Protein AF-R4RZU7-F1 (afdb_monomer_lite)

Radius of gyration: 12.32 Å; chains: 1; bounding box: 39×16×24 Å

Organism: NCBI:txid980422

InterPro domains:
  IPR009057 Homedomain-like superfamily [SSF46689] (9-60)
  IPR055247 Insertion element IS150 protein InsJ-like, helix-turn-helix domain [PF13518] (17-60)

Secondary structure (DSSP, 8-state):
--STTTTS---S-HHHHHHHHHHHHTT--HHHHHHHHT-S-HHHHHHHHHHHHHH-GGGG-

pLDDT: mean 79.23, std 15.6, range [42.53, 92.31]

Sequence (61 aa):
MSLEMEKKLKLYSLDVKLKAVFAKQEGKRCKEIQQNLNITNRSQIYQWVEWYELKGAERLE

Structure (mmCIF, N/CA/C/O backbone):
data_AF-R4RZU7-F1
#
_entry.id   AF-R4RZU7-F1
#
loop_
_atom_site.group_PDB
_atom_site.id
_atom_site.type_symbol
_atom_site.label_atom_id
_atom_site.label_alt_id
_atom_site.label_comp_id
_atom_site.label_asym_id
_atom_site.label_entity_id
_atom_site.label_seq_id
_atom_site.pdbx_PDB_ins_code
_atom_site.Cartn_x
_atom_site.Cartn_y
_atom_site.Cartn_z
_atom_site.occupancy
_atom_site.B_iso_or_equiv
_atom_site.auth_seq_id
_atom_site.auth_comp_id
_atom_site.auth_asym_id
_atom_site.auth_atom_id
_atom_site.pdbx_PDB_model_num
ATOM 1 N N . MET A 1 1 ? 29.422 2.049 13.071 1.00 46.09 1 MET A N 1
ATOM 2 C CA . MET A 1 1 ? 28.323 2.881 12.532 1.00 46.09 1 MET A CA 1
ATOM 3 C C . MET A 1 1 ? 27.804 2.126 11.316 1.00 46.09 1 MET A C 1
ATOM 5 O O . MET A 1 1 ? 28.574 1.937 10.395 1.00 46.09 1 MET A O 1
ATOM 9 N N . SER A 1 2 ? 26.638 1.490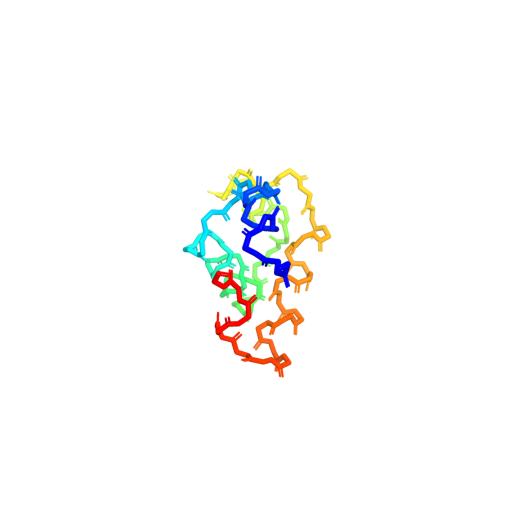 11.293 1.00 48.84 2 SER A N 1
ATOM 10 C CA . SER A 1 2 ? 25.344 2.052 11.667 1.00 48.84 2 SER A CA 1
ATOM 11 C C . SER A 1 2 ? 24.350 0.916 11.931 1.00 48.84 2 SER A C 1
ATOM 13 O O . SER A 1 2 ? 23.559 0.565 11.064 1.00 48.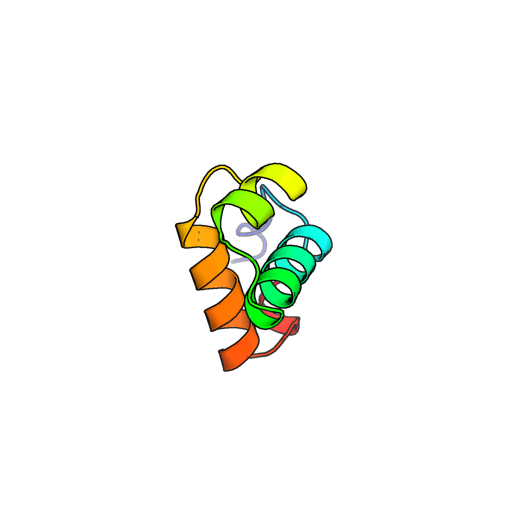84 2 SER A O 1
ATOM 15 N N . LEU A 1 3 ? 24.401 0.329 13.128 1.00 50.22 3 LEU A N 1
ATOM 16 C CA . LEU A 1 3 ? 23.272 -0.449 13.651 1.00 50.22 3 LEU A CA 1
ATOM 17 C C . LEU A 1 3 ? 22.232 0.494 14.307 1.00 50.22 3 LEU A C 1
ATOM 19 O O . LEU A 1 3 ? 21.075 0.156 14.468 1.00 50.22 3 LEU A O 1
ATOM 23 N N . GLU A 1 4 ? 22.592 1.760 14.547 1.00 47.78 4 GLU A N 1
ATOM 24 C CA . GLU A 1 4 ? 21.733 2.792 15.157 1.00 47.78 4 GLU A CA 1
ATOM 25 C C . GLU A 1 4 ? 20.684 3.420 14.215 1.00 47.78 4 GLU A C 1
ATOM 27 O O . GLU A 1 4 ? 19.982 4.353 14.598 1.00 47.78 4 GLU A O 1
ATOM 32 N N . MET A 1 5 ? 20.541 2.920 12.983 1.00 45.66 5 MET A N 1
ATOM 33 C CA . MET A 1 5 ? 19.361 3.213 12.152 1.00 45.66 5 MET A CA 1
ATOM 34 C C . MET A 1 5 ? 18.279 2.131 12.284 1.00 45.66 5 MET A C 1
ATOM 36 O O . MET A 1 5 ? 17.265 2.170 11.586 1.00 45.66 5 MET A O 1
ATOM 40 N N . GLU A 1 6 ? 18.446 1.194 13.222 1.00 46.19 6 GLU A N 1
ATOM 41 C CA . GLU A 1 6 ? 17.326 0.495 13.838 1.00 46.19 6 GLU A CA 1
ATOM 42 C C . GLU A 1 6 ? 16.299 1.519 14.373 1.00 46.19 6 GLU A C 1
ATOM 44 O O . GLU A 1 6 ? 16.633 2.497 15.036 1.00 46.19 6 GLU A O 1
ATOM 49 N N . LYS A 1 7 ? 15.011 1.267 14.124 1.00 48.00 7 LYS A N 1
ATOM 50 C CA . LYS A 1 7 ? 13.872 1.852 14.864 1.00 48.00 7 LYS A CA 1
ATOM 51 C C . LYS A 1 7 ? 13.470 3.316 14.629 1.00 48.00 7 LYS A C 1
ATOM 53 O O . LYS A 1 7 ? 12.764 3.875 15.467 1.00 48.00 7 LYS A O 1
ATOM 58 N N . LYS A 1 8 ? 13.700 3.922 13.462 1.00 42.53 8 LYS A N 1
ATOM 59 C CA . LYS A 1 8 ? 12.832 5.052 13.048 1.00 42.53 8 LYS A CA 1
ATOM 60 C C . LYS A 1 8 ? 11.604 4.559 12.269 1.00 42.53 8 LYS A C 1
ATOM 62 O O . LYS A 1 8 ? 11.572 4.557 11.048 1.00 42.53 8 LYS A O 1
ATOM 67 N N . LEU A 1 9 ? 10.582 4.164 13.040 1.00 49.53 9 LEU A N 1
ATOM 68 C CA . LEU A 1 9 ? 9.148 4.200 12.696 1.00 49.53 9 LEU A CA 1
ATOM 69 C C . LEU A 1 9 ? 8.682 3.338 11.500 1.00 49.53 9 LEU A C 1
ATOM 71 O O . LEU A 1 9 ? 8.117 3.850 10.533 1.00 49.53 9 LEU A O 1
ATOM 75 N N . LYS A 1 10 ? 8.769 2.004 11.601 1.00 58.25 10 LYS A N 1
ATOM 76 C CA . LYS A 1 10 ? 7.847 1.135 10.840 1.00 58.25 10 LYS A CA 1
ATOM 77 C C . LYS A 1 10 ? 6.468 1.198 11.504 1.00 58.25 10 LYS A C 1
ATOM 79 O O . LYS A 1 10 ? 6.114 0.344 12.300 1.00 58.25 10 LYS A O 1
ATOM 84 N N . LEU A 1 11 ? 5.715 2.254 11.194 1.00 67.94 11 LEU A N 1
ATOM 85 C CA . LEU A 1 11 ? 4.338 2.471 11.666 1.00 67.94 11 LEU A CA 1
ATOM 86 C C . LEU A 1 11 ? 3.390 1.336 11.220 1.00 67.94 11 LEU A C 1
ATOM 88 O O . LEU A 1 11 ? 2.370 1.097 11.854 1.00 67.94 11 LEU A O 1
ATOM 92 N N . TYR A 1 12 ? 3.764 0.617 10.155 1.00 71.81 12 TYR A N 1
ATOM 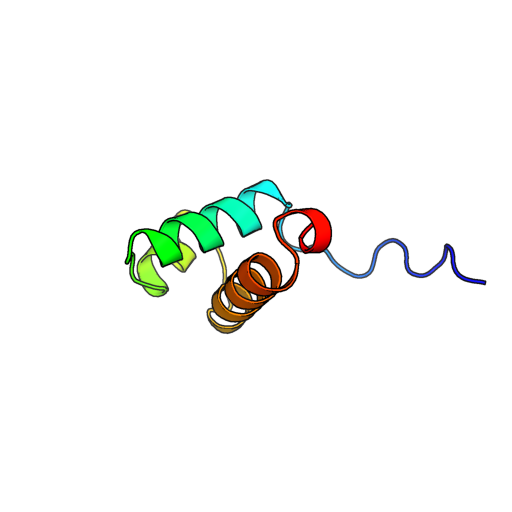93 C CA . TYR A 1 12 ? 3.022 -0.502 9.581 1.00 71.81 12 TYR A CA 1
ATOM 94 C C . TYR A 1 12 ? 3.939 -1.716 9.367 1.00 71.81 12 TYR A C 1
ATOM 96 O O . TYR A 1 12 ? 5.033 -1.581 8.803 1.00 71.81 12 TYR A O 1
ATOM 104 N N . SER A 1 13 ? 3.479 -2.893 9.802 1.00 83.19 13 SER A N 1
ATOM 105 C CA . SER A 1 13 ? 4.154 -4.185 9.612 1.00 83.19 13 SER A CA 1
ATOM 106 C C . SER A 1 13 ? 4.261 -4.560 8.130 1.00 83.19 13 SER A C 1
ATOM 108 O O . SER A 1 13 ? 3.443 -4.119 7.322 1.00 83.19 13 SER A O 1
ATOM 110 N N . LEU A 1 14 ? 5.227 -5.418 7.777 1.00 83.06 14 LEU A N 1
ATOM 111 C CA . LEU A 1 14 ? 5.407 -5.930 6.410 1.00 83.06 14 LEU A CA 1
ATOM 112 C C . LEU A 1 14 ? 4.101 -6.498 5.823 1.00 83.06 14 LEU A C 1
ATOM 114 O O . LEU A 1 14 ? 3.744 -6.156 4.700 1.00 83.06 14 LEU A O 1
ATOM 118 N N . ASP A 1 15 ? 3.349 -7.274 6.610 1.00 85.81 15 ASP A N 1
ATOM 119 C CA . ASP A 1 15 ? 2.038 -7.825 6.227 1.00 85.81 15 ASP A CA 1
ATOM 120 C C . ASP A 1 15 ? 1.054 -6.742 5.752 1.00 85.81 15 ASP A C 1
ATOM 122 O O . ASP A 1 15 ? 0.419 -6.885 4.709 1.00 85.81 15 ASP A O 1
ATOM 126 N N . VAL A 1 16 ? 0.976 -5.613 6.466 1.00 88.06 16 VAL A N 1
ATOM 127 C CA . VAL A 1 16 ? 0.086 -4.497 6.109 1.00 88.06 16 VAL A CA 1
ATOM 128 C C . VAL A 1 16 ? 0.520 -3.863 4.792 1.00 88.06 16 VAL A C 1
ATOM 130 O O . VAL A 1 16 ? -0.318 -3.565 3.940 1.00 88.06 16 VAL A O 1
ATOM 133 N N . LYS A 1 17 ? 1.831 -3.683 4.597 1.00 88.00 17 LYS A N 1
ATOM 134 C CA . LYS A 1 17 ? 2.360 -3.129 3.348 1.00 88.00 17 LYS A CA 1
ATOM 135 C C . LYS A 1 17 ? 2.060 -4.051 2.173 1.00 88.00 17 LYS A C 1
ATOM 137 O O . LYS A 1 17 ? 1.547 -3.585 1.162 1.00 88.00 17 LYS A O 1
ATOM 142 N N . LEU A 1 18 ? 2.312 -5.351 2.326 1.00 89.44 18 LEU A N 1
ATOM 143 C CA . LEU A 1 18 ? 2.028 -6.352 1.300 1.00 89.44 18 LEU A CA 1
ATOM 144 C C . LEU A 1 18 ? 0.537 -6.394 0.967 1.00 89.44 18 LEU A C 1
ATOM 146 O O . LEU A 1 18 ? 0.179 -6.288 -0.201 1.00 89.44 18 LEU A O 1
ATOM 150 N N . LYS A 1 19 ? -0.348 -6.440 1.970 1.00 91.44 19 LYS A N 1
ATOM 151 C CA . LYS A 1 19 ? -1.803 -6.376 1.754 1.00 91.44 19 LYS A CA 1
ATOM 152 C C . LYS A 1 19 ? -2.220 -5.130 0.978 1.00 91.44 19 LYS A C 1
ATOM 154 O O . LYS A 1 19 ? -3.082 -5.225 0.110 1.00 91.44 19 LYS A O 1
ATOM 159 N N . ALA A 1 20 ? -1.609 -3.978 1.255 1.00 91.69 20 ALA A N 1
ATOM 160 C CA . ALA A 1 20 ? -1.894 -2.747 0.526 1.00 91.69 20 ALA A CA 1
ATOM 161 C C . ALA A 1 20 ? -1.442 -2.821 -0.939 1.00 91.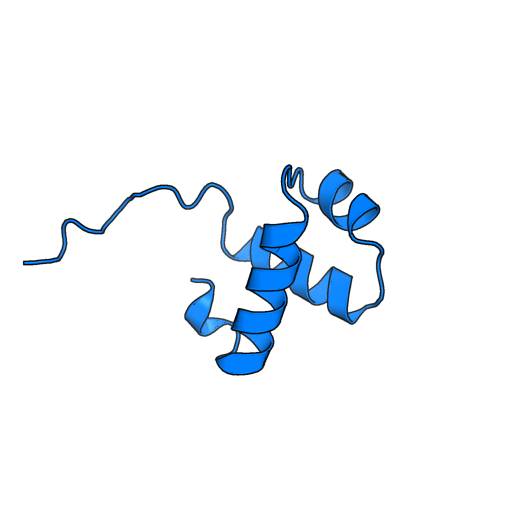69 20 ALA A C 1
ATOM 163 O O . ALA A 1 20 ? -2.171 -2.368 -1.823 1.00 91.69 20 ALA A O 1
ATOM 164 N N . VAL A 1 21 ? -0.269 -3.407 -1.194 1.00 91.31 21 VAL A N 1
ATOM 165 C CA . VAL A 1 21 ? 0.261 -3.618 -2.546 1.00 91.31 21 VAL A CA 1
ATOM 166 C C . VAL A 1 21 ? -0.621 -4.579 -3.334 1.00 91.31 21 VAL A C 1
ATOM 168 O O . VAL A 1 21 ? -1.095 -4.212 -4.406 1.00 91.31 21 VAL A O 1
ATOM 171 N N . PHE A 1 22 ? -0.922 -5.754 -2.777 1.00 91.12 22 PHE A N 1
ATOM 172 C CA . PHE A 1 22 ? -1.785 -6.742 -3.422 1.00 91.12 22 PHE A CA 1
ATOM 173 C C . PHE A 1 22 ? -3.168 -6.166 -3.709 1.00 91.12 22 PHE A C 1
ATOM 175 O O . PHE A 1 22 ? -3.627 -6.222 -4.844 1.00 91.12 22 PHE A O 1
ATOM 182 N N . ALA A 1 23 ? -3.789 -5.499 -2.733 1.00 92.31 23 ALA A N 1
ATOM 183 C CA . ALA A 1 23 ? -5.075 -4.843 -2.935 1.00 92.31 23 ALA A CA 1
ATOM 184 C C . ALA A 1 23 ? -5.030 -3.804 -4.067 1.00 92.31 23 ALA A C 1
ATOM 186 O O . ALA A 1 23 ? -5.995 -3.657 -4.818 1.00 92.31 23 ALA A O 1
ATOM 187 N N . LYS A 1 24 ? -3.911 -3.083 -4.220 1.00 90.94 24 LYS A N 1
ATOM 188 C CA . LYS A 1 24 ? -3.737 -2.124 -5.311 1.00 90.94 24 LYS A CA 1
ATOM 189 C C . LYS A 1 24 ? -3.565 -2.814 -6.666 1.00 90.94 24 LYS A C 1
ATOM 191 O O . LYS A 1 24 ? -4.157 -2.341 -7.634 1.00 90.94 24 LYS A O 1
ATOM 196 N N . GLN A 1 25 ? -2.811 -3.911 -6.727 1.00 88.44 25 GLN A N 1
ATOM 197 C CA . GLN A 1 25 ? -2.652 -4.730 -7.935 1.00 88.44 25 GLN A CA 1
ATOM 198 C C . GLN A 1 25 ? -3.963 -5.421 -8.347 1.00 88.44 25 GLN A C 1
ATOM 200 O O . GLN A 1 25 ? -4.239 -5.533 -9.535 1.00 88.44 25 GLN A O 1
ATOM 205 N N . GLU A 1 26 ? -4.823 -5.779 -7.389 1.00 90.75 26 GLU A N 1
ATOM 206 C CA . GLU A 1 26 ? -6.199 -6.249 -7.629 1.00 90.75 26 GLU A CA 1
ATOM 207 C C . GLU A 1 26 ? -7.140 -5.147 -8.164 1.00 90.75 26 GLU A C 1
ATOM 209 O O . GLU A 1 26 ? -8.306 -5.406 -8.453 1.00 90.75 26 GLU A O 1
ATOM 214 N N . GLY A 1 27 ? -6.671 -3.899 -8.273 1.00 90.94 27 GLY A N 1
ATOM 215 C CA . GLY A 1 27 ? -7.462 -2.771 -8.763 1.00 90.94 27 GLY A CA 1
ATOM 216 C C . GLY A 1 27 ? -8.334 -2.090 -7.702 1.00 90.94 27 GLY A C 1
ATOM 217 O O . GLY A 1 27 ? -9.139 -1.220 -8.048 1.00 90.94 27 GLY A O 1
ATOM 218 N N . LYS A 1 28 ? -8.175 -2.415 -6.409 1.00 92.19 28 LYS A N 1
ATOM 219 C CA . LYS A 1 28 ? -8.939 -1.758 -5.334 1.00 92.19 28 LYS A CA 1
ATOM 220 C C . LYS A 1 28 ? -8.573 -0.280 -5.221 1.00 92.19 28 LYS A C 1
ATOM 222 O O . LYS A 1 28 ? -7.440 0.159 -5.472 1.00 92.19 28 LYS A O 1
ATOM 227 N N . ARG A 1 29 ? -9.546 0.536 -4.807 1.00 90.81 29 ARG A N 1
ATOM 228 C CA . ARG A 1 29 ? -9.326 1.977 -4.644 1.00 90.81 29 ARG A CA 1
ATOM 229 C C . ARG A 1 29 ? -8.483 2.243 -3.404 1.00 90.81 29 ARG A C 1
ATOM 231 O O . ARG A 1 29 ? -8.690 1.642 -2.357 1.00 90.81 29 ARG A O 1
ATOM 238 N N . CYS A 1 30 ? -7.596 3.238 -3.473 1.00 87.69 30 CYS A N 1
ATOM 239 C CA . CYS A 1 30 ? -6.755 3.612 -2.329 1.00 87.69 30 CYS A CA 1
ATOM 240 C C . CYS A 1 30 ? -7.576 3.923 -1.072 1.00 87.69 30 CYS A C 1
ATOM 242 O O . CYS A 1 30 ? -7.155 3.543 0.007 1.00 87.69 30 CYS A O 1
ATOM 244 N N . LYS A 1 31 ? -8.760 4.541 -1.203 1.00 90.19 31 LYS A N 1
ATOM 245 C CA . LYS A 1 31 ? -9.655 4.792 -0.059 1.00 90.19 31 LYS A CA 1
ATOM 246 C C . LYS A 1 31 ? -10.068 3.504 0.660 1.00 90.19 31 LYS A C 1
ATOM 248 O O . LYS A 1 31 ? -10.040 3.470 1.883 1.00 90.19 31 LYS A O 1
ATOM 253 N N . GLU A 1 32 ? -10.401 2.454 -0.087 1.00 91.69 32 GLU A N 1
ATOM 254 C CA . GLU A 1 32 ? -10.779 1.157 0.486 1.00 91.69 32 GLU A CA 1
ATOM 255 C C . GLU A 1 32 ? -9.583 0.495 1.168 1.00 91.69 32 GLU A C 1
ATOM 257 O O . GLU A 1 32 ? -9.712 -0.052 2.256 1.00 91.69 32 GLU A O 1
ATOM 262 N N . ILE A 1 33 ? -8.399 0.588 0.563 1.00 90.88 33 ILE A N 1
ATOM 263 C CA . ILE A 1 33 ? -7.154 0.069 1.140 1.00 90.88 33 ILE A CA 1
ATOM 264 C C . ILE A 1 33 ? -6.823 0.808 2.444 1.00 90.88 33 ILE A C 1
ATOM 266 O O . ILE A 1 33 ? -6.499 0.181 3.447 1.00 90.88 33 ILE A O 1
ATOM 270 N N . GLN A 1 34 ? -6.963 2.135 2.451 1.00 90.88 34 GLN A N 1
ATOM 271 C CA . GLN A 1 34 ? -6.754 2.966 3.633 1.00 90.88 34 GLN A CA 1
ATOM 272 C C . GLN A 1 34 ? -7.703 2.605 4.775 1.00 90.88 34 GLN A C 1
ATOM 274 O O . GLN A 1 34 ? -7.249 2.477 5.907 1.00 90.88 34 GLN A O 1
ATOM 279 N N . GLN A 1 35 ? -8.991 2.409 4.486 1.00 91.00 35 GLN A N 1
ATOM 280 C CA . GLN A 1 35 ? -9.981 2.020 5.492 1.00 91.00 35 GLN A CA 1
ATOM 281 C C . GLN A 1 35 ? -9.738 0.600 6.015 1.00 91.00 35 GLN A C 1
ATOM 283 O O . GLN A 1 35 ? -9.708 0.398 7.225 1.00 91.00 35 GLN A O 1
ATOM 288 N N . ASN A 1 36 ? -9.505 -0.370 5.126 1.00 90.00 36 ASN A N 1
ATOM 289 C CA . ASN A 1 36 ? -9.287 -1.767 5.513 1.00 90.00 36 ASN A CA 1
ATOM 290 C C . ASN A 1 36 ? -8.007 -1.964 6.334 1.00 90.00 36 ASN A C 1
ATOM 292 O O . ASN A 1 36 ? -7.973 -2.784 7.246 1.00 90.00 36 ASN A O 1
ATOM 296 N N . LEU A 1 37 ? -6.948 -1.219 6.014 1.00 86.69 37 LEU A N 1
ATOM 297 C CA . LEU A 1 37 ? -5.627 -1.385 6.624 1.00 86.69 37 LEU A CA 1
ATOM 298 C C . LEU A 1 37 ? -5.271 -0.273 7.620 1.00 86.69 37 LEU A C 1
ATOM 300 O O . LEU A 1 37 ? -4.144 -0.232 8.107 1.00 86.69 37 LEU A O 1
ATOM 304 N N . ASN A 1 38 ? -6.216 0.624 7.925 1.00 87.00 38 ASN A N 1
ATOM 305 C CA . ASN A 1 38 ? -6.015 1.799 8.782 1.00 87.00 38 ASN A CA 1
ATOM 306 C C . ASN A 1 38 ? -4.783 2.637 8.369 1.00 87.00 38 ASN A C 1
ATOM 308 O O . ASN A 1 38 ? -4.003 3.113 9.199 1.00 87.00 38 ASN A O 1
ATOM 312 N N . ILE A 1 39 ? -4.594 2.809 7.056 1.00 86.81 39 ILE A N 1
ATOM 313 C CA . ILE A 1 39 ? -3.495 3.599 6.492 1.00 86.81 39 ILE A CA 1
ATOM 314 C C . ILE A 1 39 ? -3.948 5.044 6.337 1.00 86.81 39 ILE A C 1
ATOM 316 O O . ILE A 1 39 ? -4.807 5.370 5.516 1.00 86.81 39 ILE A O 1
ATOM 320 N N . THR A 1 40 ? -3.314 5.945 7.074 1.00 85.56 40 THR A N 1
ATOM 321 C CA . THR A 1 40 ? -3.688 7.363 7.044 1.00 85.56 40 THR A CA 1
ATOM 322 C C . THR A 1 40 ? -3.257 8.040 5.744 1.00 85.56 40 THR A C 1
ATOM 324 O O . THR A 1 40 ? -3.970 8.895 5.221 1.00 85.56 40 THR A O 1
ATOM 327 N N . ASN A 1 41 ? -2.111 7.647 5.178 1.00 86.06 41 ASN A N 1
ATOM 328 C CA . ASN A 1 41 ? -1.523 8.332 4.031 1.00 86.06 41 ASN A CA 1
ATOM 329 C C . ASN A 1 41 ? -1.563 7.486 2.750 1.00 86.06 41 ASN A C 1
ATOM 331 O O . ASN A 1 41 ? -0.832 6.508 2.601 1.00 86.06 41 ASN A O 1
ATOM 335 N N . ARG A 1 42 ? -2.362 7.924 1.768 1.00 86.94 42 ARG A N 1
ATOM 336 C CA . ARG A 1 42 ? -2.449 7.282 0.445 1.00 86.94 42 ARG A CA 1
ATOM 337 C C . ARG A 1 42 ? -1.111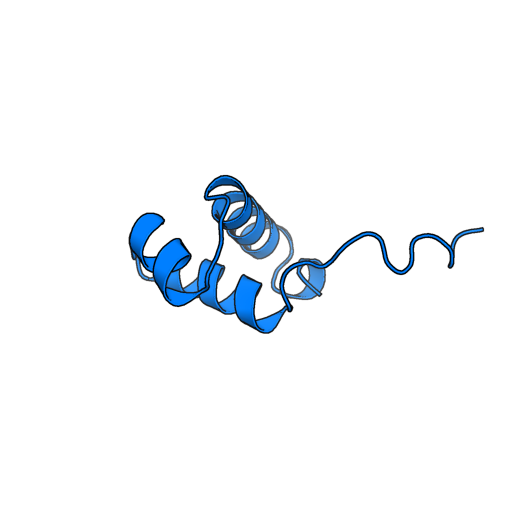 7.202 -0.285 1.00 86.94 42 ARG A C 1
ATOM 339 O O . ARG A 1 42 ? -0.901 6.243 -1.017 1.00 86.94 42 ARG A O 1
ATOM 346 N N . SER A 1 43 ? -0.222 8.182 -0.115 1.00 87.81 43 SER A N 1
ATOM 347 C CA . SER A 1 43 ? 1.059 8.219 -0.831 1.00 87.81 43 SER A CA 1
ATOM 348 C C . SER A 1 43 ? 1.976 7.075 -0.402 1.00 87.81 43 SER A C 1
ATOM 350 O O . SER A 1 43 ? 2.725 6.564 -1.228 1.00 87.81 43 SER A O 1
ATOM 352 N N . GLN A 1 44 ? 1.844 6.596 0.842 1.00 86.94 44 GLN A N 1
ATOM 353 C CA . GLN A 1 44 ? 2.588 5.427 1.318 1.00 86.94 44 GLN A CA 1
ATOM 354 C C . GLN A 1 44 ? 2.203 4.160 0.551 1.00 86.94 44 GLN A C 1
ATOM 356 O O . GLN A 1 44 ? 3.076 3.363 0.233 1.00 86.94 44 GLN A O 1
ATOM 361 N N . ILE A 1 45 ? 0.926 4.008 0.182 1.00 88.69 45 ILE A N 1
ATOM 362 C CA . ILE A 1 45 ? 0.455 2.864 -0.614 1.00 88.69 45 ILE A CA 1
ATOM 363 C C . ILE A 1 45 ? 1.146 2.852 -1.980 1.00 88.69 45 ILE A C 1
ATOM 365 O O . ILE A 1 45 ? 1.634 1.813 -2.406 1.00 88.69 45 ILE A O 1
ATOM 369 N N . TYR A 1 46 ? 1.233 4.006 -2.648 1.00 89.12 46 TYR A N 1
ATOM 370 C CA . TYR A 1 46 ? 1.923 4.111 -3.937 1.00 89.12 46 TYR A CA 1
ATOM 371 C C . TYR A 1 46 ? 3.419 3.811 -3.815 1.00 89.12 46 TYR A C 1
ATOM 373 O O . TYR A 1 46 ? 3.945 3.060 -4.627 1.00 89.12 46 TYR A O 1
ATOM 381 N N . GLN A 1 47 ? 4.085 4.328 -2.778 1.00 89.00 47 GLN A N 1
ATOM 382 C CA . GLN A 1 47 ? 5.497 4.021 -2.535 1.00 89.00 47 GLN A CA 1
ATOM 383 C C . GLN A 1 47 ? 5.729 2.529 -2.284 1.00 89.00 47 GLN A C 1
ATOM 385 O O . GLN A 1 47 ? 6.705 1.977 -2.776 1.00 89.00 47 GLN A O 1
ATOM 390 N N . TRP A 1 48 ? 4.847 1.857 -1.539 1.00 89.19 48 TRP A N 1
ATOM 391 C CA . TRP A 1 48 ? 4.987 0.420 -1.298 1.00 89.19 48 TRP A CA 1
ATOM 392 C C . TRP A 1 48 ? 4.805 -0.399 -2.571 1.00 89.19 48 TRP A C 1
ATOM 394 O O . TRP A 1 48 ? 5.538 -1.363 -2.765 1.00 89.19 48 TRP A O 1
ATOM 404 N N . VAL A 1 49 ? 3.873 0.000 -3.439 1.00 89.44 49 VAL A N 1
ATOM 405 C CA . VAL A 1 49 ? 3.662 -0.645 -4.743 1.00 89.44 49 VAL A CA 1
ATOM 406 C C . VAL A 1 49 ? 4.895 -0.464 -5.618 1.00 89.44 49 VAL A C 1
ATOM 408 O O . VAL A 1 49 ? 5.447 -1.449 -6.087 1.00 89.44 49 VAL A O 1
ATOM 411 N N . GLU A 1 50 ? 5.404 0.763 -5.731 1.00 89.38 50 GLU A N 1
ATOM 412 C CA . GLU A 1 50 ? 6.619 1.053 -6.495 1.00 89.38 50 GLU A CA 1
ATOM 413 C C . GLU A 1 50 ? 7.829 0.264 -5.966 1.00 89.38 50 GLU A C 1
ATOM 415 O O . GLU A 1 50 ? 8.602 -0.304 -6.735 1.00 89.38 50 GLU A O 1
ATOM 420 N N . TRP A 1 51 ? 7.998 0.175 -4.644 1.00 87.25 51 TRP A N 1
ATOM 421 C CA . TRP A 1 51 ? 9.086 -0.604 -4.048 1.00 87.25 51 TRP A CA 1
ATOM 422 C C . TRP A 1 51 ? 8.953 -2.098 -4.324 1.00 87.25 51 TRP A C 1
ATOM 424 O O . TRP A 1 51 ? 9.968 -2.749 -4.581 1.00 87.25 51 TRP A O 1
ATOM 434 N N . TYR A 1 52 ? 7.724 -2.614 -4.291 1.00 88.06 52 TYR A N 1
ATOM 435 C CA . TYR A 1 52 ? 7.424 -4.001 -4.612 1.00 88.06 52 TYR A CA 1
ATOM 436 C C . TYR A 1 52 ? 7.692 -4.312 -6.087 1.00 88.06 52 TYR A C 1
ATOM 438 O O . TYR A 1 52 ? 8.301 -5.331 -6.388 1.00 88.06 52 TYR A O 1
ATOM 446 N N . GLU A 1 53 ? 7.321 -3.423 -7.007 1.00 84.00 53 GLU A N 1
ATOM 447 C CA . GLU A 1 53 ? 7.596 -3.598 -8.438 1.00 84.00 53 GLU A CA 1
ATOM 448 C C . GLU A 1 53 ? 9.093 -3.481 -8.763 1.00 84.00 53 GLU A C 1
ATOM 450 O O . GLU A 1 53 ? 9.605 -4.222 -9.599 1.00 84.00 53 GLU A O 1
ATOM 455 N N . LEU A 1 54 ? 9.824 -2.591 -8.082 1.00 84.88 54 LEU A N 1
ATOM 456 C CA . LEU A 1 54 ? 11.250 -2.364 -8.342 1.00 84.88 54 LEU A CA 1
ATOM 457 C C . LEU A 1 54 ? 12.171 -3.451 -7.781 1.00 84.88 54 LEU A C 1
ATOM 459 O O . LEU A 1 54 ? 13.206 -3.737 -8.380 1.00 84.88 54 LEU A O 1
ATOM 463 N N . LYS A 1 55 ? 11.884 -3.970 -6.583 1.00 78.12 55 LYS A N 1
ATOM 464 C CA . LYS A 1 55 ? 12.796 -4.873 -5.852 1.00 78.12 55 LYS A CA 1
ATOM 465 C C . LYS A 1 55 ? 12.105 -6.083 -5.216 1.00 78.12 55 LYS A C 1
ATOM 467 O O . LYS A 1 55 ? 12.764 -6.856 -4.528 1.00 78.12 55 LYS A O 1
ATOM 472 N N . GLY A 1 56 ? 10.803 -6.257 -5.418 1.00 76.44 56 GLY A N 1
ATOM 473 C CA . GLY A 1 56 ? 10.030 -7.314 -4.772 1.00 76.44 56 GLY A CA 1
ATOM 474 C C . GLY A 1 56 ? 9.768 -7.061 -3.284 1.00 76.44 56 GLY A C 1
ATOM 475 O O . GLY A 1 56 ? 10.017 -5.981 -2.740 1.00 76.44 56 GLY A O 1
ATOM 476 N N . ALA A 1 57 ? 9.253 -8.092 -2.610 1.00 71.56 57 ALA A N 1
ATOM 477 C CA . ALA A 1 57 ? 8.877 -8.043 -1.195 1.00 71.56 57 ALA A CA 1
ATOM 478 C C . ALA A 1 57 ? 10.053 -7.742 -0.245 1.00 71.56 57 ALA A C 1
ATOM 480 O O . ALA A 1 57 ? 9.835 -7.183 0.827 1.00 71.56 57 ALA A O 1
ATOM 481 N N . GLU A 1 58 ? 11.288 -8.044 -0.656 1.00 69.88 58 GLU A N 1
ATOM 482 C CA . GLU A 1 58 ? 12.510 -7.900 0.149 1.00 69.88 58 GLU A CA 1
ATOM 483 C C . GLU A 1 58 ? 12.763 -6.450 0.603 1.00 69.88 58 GLU A C 1
ATOM 485 O O . GLU A 1 58 ? 13.306 -6.203 1.675 1.00 69.88 58 GLU A O 1
ATOM 490 N N . ARG A 1 59 ? 12.306 -5.454 -0.171 1.00 67.12 59 ARG A N 1
ATOM 491 C CA . ARG A 1 59 ? 12.479 -4.029 0.171 1.00 67.12 59 ARG A CA 1
ATOM 492 C C . ARG A 1 59 ? 11.424 -3.495 1.147 1.00 67.12 59 ARG A C 1
ATOM 494 O O . ARG A 1 59 ? 11.552 -2.373 1.640 1.00 67.12 59 ARG A O 1
ATOM 501 N N . LEU A 1 60 ? 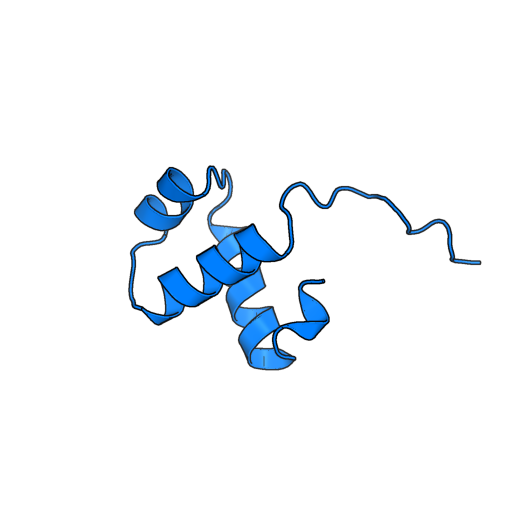10.352 -4.243 1.393 1.00 62.00 60 LEU A N 1
ATOM 502 C CA . LEU A 1 60 ? 9.287 -3.824 2.306 1.00 62.00 60 LEU A CA 1
ATOM 503 C C . LEU A 1 60 ? 9.563 -4.238 3.758 1.00 62.00 60 LEU A C 1
ATOM 505 O O . LEU A 1 60 ? 8.887 -3.706 4.656 1.00 62.00 60 LEU A O 1
ATOM 509 N N . GLU A 1 61 ? 10.515 -5.158 3.967 1.00 60.66 61 GLU A N 1
ATOM 510 C CA . GLU A 1 61 ? 10.800 -5.811 5.248 1.00 60.66 61 GLU A CA 1
ATOM 511 C C . GLU A 1 61 ? 11.448 -4.908 6.282 1.00 60.66 61 GLU A C 1
ATOM 513 O O . GLU A 1 61 ? 12.216 -3.961 5.975 1.00 60.66 61 GLU A O 1
#

Foldseek 3Di:
DPPVVPDPDPVDDLVLLVQLLVCVVVVHDLVVSCVVSVPPDSVSSVVSNVQCVVPNSVSSD